Protein AF-A0A353D1G8-F1 (afdb_monomer_lite)

Secondary structure (DSSP, 8-state):
-HHHHHHHHHHHHTT-EEEEETTEEEEE-TTS-EEEE-GGGEEEETTEEEETTEEEESSSS--SS-HHHIIIIIHHHHTTSEE--HHHHHHHHHHH-HHHHHHHHHHHHHHHHHHHHHH-

Foldseek 3Di:
DVVVVVVVVVVLLVQWDWDFDPQWIWTAHSVRDIDIDFQAQWEDEPQWIDHPLGIHGDPDDDDPDDPVVCVVGVVVRCVRYHYDYPVVVVVSNCVSPVVNVVVVVVVVVVVVVVVVVVVD

Radius of gyration: 18.58 Å; chains: 1; bounding box: 49×25×53 Å

pLDDT: mean 74.64, std 15.67, range [35.09, 93.69]

Sequence (120 aa):
AIAVILFTALYASLKKRIGVLGESLILMDRKARYSAGSGNEIQYSDAAILIGEHFVMLGAQPRIFPTDQMMKHVYPLLQSAEYITPGKMQGLLMRRSKTVLYAIIAIFVALIGVLVYLLF

Structure (mmCIF, N/CA/C/O backbone):
data_AF-A0A353D1G8-F1
#
_entry.id   AF-A0A353D1G8-F1
#
loop_
_atom_site.group_PDB
_atom_site.id
_atom_site.type_symbol
_atom_site.label_atom_id
_atom_site.label_alt_id
_atom_site.label_comp_id
_atom_site.label_asym_id
_atom_site.label_entity_id
_atom_site.label_seq_id
_atom_site.pdbx_PDB_ins_code
_atom_site.Cartn_x
_atom_site.Cartn_y
_atom_site.Cartn_z
_atom_site.occupancy
_atom_site.B_iso_or_equiv
_atom_site.auth_seq_id
_atom_site.auth_comp_id
_atom_site.auth_asym_id
_atom_site.auth_atom_id
_atom_site.pdbx_PDB_model_num
ATOM 1 N N . ALA A 1 1 ? 29.729 5.813 7.843 1.00 45.94 1 ALA A N 1
ATOM 2 C CA . ALA A 1 1 ? 28.904 6.134 6.655 1.00 45.94 1 ALA A CA 1
ATOM 3 C C . ALA A 1 1 ? 27.689 5.204 6.504 1.00 45.94 1 ALA A C 1
ATOM 5 O O . ALA A 1 1 ? 26.572 5.702 6.495 1.00 45.94 1 ALA A O 1
ATOM 6 N N . ILE A 1 2 ? 27.867 3.875 6.465 1.00 41.19 2 ILE A N 1
ATOM 7 C CA . ILE A 1 2 ? 26.778 2.892 6.246 1.00 41.19 2 ILE A CA 1
ATOM 8 C C . ILE A 1 2 ? 25.665 2.978 7.305 1.00 41.19 2 ILE A C 1
ATOM 10 O O . ILE A 1 2 ? 24.491 2.999 6.954 1.00 41.19 2 ILE A O 1
ATOM 14 N N . ALA A 1 3 ? 26.015 3.126 8.588 1.00 35.09 3 ALA A N 1
ATOM 15 C CA . ALA A 1 3 ? 25.035 3.258 9.670 1.00 35.09 3 ALA A CA 1
ATOM 16 C C . ALA A 1 3 ? 24.166 4.524 9.550 1.00 35.09 3 ALA A C 1
ATOM 18 O O . ALA A 1 3 ? 22.987 4.484 9.873 1.00 35.09 3 ALA A O 1
ATOM 19 N N . VAL A 1 4 ? 24.714 5.628 9.027 1.00 36.88 4 VAL A N 1
ATOM 20 C CA . VAL A 1 4 ? 23.969 6.884 8.822 1.00 36.88 4 VAL A CA 1
ATOM 21 C C . VAL A 1 4 ? 23.003 6.751 7.645 1.00 36.88 4 VAL A C 1
ATOM 23 O O . VAL A 1 4 ? 21.877 7.229 7.734 1.00 36.88 4 VAL A O 1
ATOM 26 N N . ILE A 1 5 ? 23.396 6.048 6.577 1.00 43.41 5 ILE A N 1
ATOM 27 C CA . ILE A 1 5 ? 22.521 5.726 5.435 1.00 43.41 5 ILE A CA 1
ATOM 28 C C . ILE A 1 5 ? 21.401 4.776 5.877 1.00 43.41 5 ILE A C 1
ATOM 30 O O . ILE A 1 5 ? 20.242 5.002 5.544 1.00 43.41 5 ILE A O 1
ATOM 34 N N . LEU A 1 6 ? 21.717 3.758 6.685 1.00 35.09 6 LEU A N 1
ATOM 35 C CA . LEU A 1 6 ? 20.727 2.827 7.226 1.00 35.09 6 LEU A CA 1
ATOM 36 C C . LEU A 1 6 ? 19.755 3.539 8.178 1.00 35.09 6 LEU A C 1
ATOM 38 O O . LEU A 1 6 ? 18.551 3.333 8.081 1.00 35.09 6 LEU A O 1
ATOM 42 N N . PHE A 1 7 ? 20.264 4.420 9.046 1.00 35.38 7 PHE A N 1
ATOM 43 C CA . PHE A 1 7 ? 19.460 5.180 10.003 1.00 35.38 7 PHE A CA 1
ATOM 44 C C . PHE A 1 7 ? 18.582 6.218 9.303 1.00 35.38 7 PHE A C 1
ATOM 46 O O . PHE A 1 7 ? 17.403 6.309 9.614 1.00 35.38 7 PHE A O 1
ATOM 53 N N . THR A 1 8 ? 19.098 6.950 8.309 1.00 41.44 8 THR A N 1
ATOM 54 C CA . THR A 1 8 ? 18.294 7.883 7.496 1.00 41.44 8 THR A CA 1
ATOM 55 C C . THR A 1 8 ? 17.287 7.159 6.606 1.00 41.44 8 THR A C 1
ATOM 57 O O . THR A 1 8 ? 16.167 7.645 6.461 1.00 41.44 8 THR A O 1
ATOM 60 N N . ALA A 1 9 ? 17.610 5.976 6.076 1.00 43.28 9 ALA A N 1
ATOM 61 C CA . ALA A 1 9 ? 16.654 5.123 5.373 1.00 43.28 9 ALA A CA 1
ATOM 62 C C . ALA A 1 9 ? 15.548 4.601 6.312 1.00 43.28 9 ALA A C 1
ATOM 64 O O . ALA A 1 9 ? 14.372 4.641 5.938 1.00 43.28 9 ALA A O 1
ATOM 65 N N . LEU A 1 10 ? 15.894 4.201 7.545 1.00 39.84 10 LEU A N 1
ATOM 66 C CA . LEU A 1 10 ? 14.940 3.836 8.602 1.00 39.84 10 LEU A CA 1
ATOM 67 C C . LEU A 1 10 ? 14.041 5.026 8.970 1.00 39.84 10 LEU A C 1
ATOM 69 O O . LEU A 1 10 ? 12.816 4.907 8.974 1.00 39.84 10 LEU A O 1
ATOM 73 N N . TYR A 1 11 ? 14.637 6.198 9.205 1.00 43.12 11 TYR A N 1
ATOM 74 C CA . TYR A 1 11 ? 13.934 7.429 9.579 1.00 43.12 11 TYR A CA 1
ATOM 75 C C . TYR A 1 11 ? 13.032 7.950 8.454 1.00 43.12 11 TYR A C 1
ATOM 77 O O . TYR A 1 11 ? 11.930 8.438 8.701 1.00 43.12 11 TYR A O 1
ATOM 85 N N . ALA A 1 12 ? 13.454 7.799 7.197 1.00 46.72 12 ALA A N 1
ATOM 86 C CA . ALA A 1 12 ? 12.626 8.096 6.035 1.00 46.72 12 ALA A CA 1
ATOM 87 C C . ALA A 1 12 ? 11.472 7.092 5.885 1.00 46.72 12 ALA A C 1
ATOM 89 O O . ALA A 1 12 ? 10.399 7.466 5.410 1.00 46.72 12 ALA A O 1
ATOM 90 N N . SER A 1 13 ? 11.653 5.836 6.307 1.00 45.22 13 SER A N 1
ATOM 91 C CA . SER A 1 13 ? 10.581 4.835 6.320 1.00 45.22 13 SER A CA 1
ATOM 92 C C . SER A 1 13 ? 9.495 5.147 7.357 1.00 45.22 13 SER A C 1
ATOM 94 O O . SER A 1 13 ? 8.314 4.976 7.063 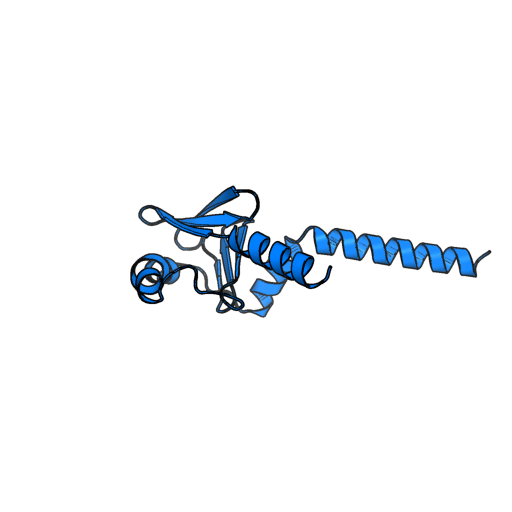1.00 45.22 13 SER A O 1
ATOM 96 N N . LEU A 1 14 ? 9.871 5.737 8.497 1.00 51.94 14 LEU A N 1
ATOM 97 C CA . LEU A 1 14 ? 8.973 6.127 9.597 1.00 51.94 14 LEU A CA 1
ATOM 98 C C . LEU A 1 14 ? 8.001 7.289 9.282 1.00 51.94 14 LEU A C 1
ATOM 100 O O . LEU A 1 14 ? 7.147 7.618 10.105 1.00 51.94 14 LEU A O 1
ATOM 104 N N . LYS A 1 15 ? 8.088 7.926 8.104 1.00 57.78 15 LYS A N 1
ATOM 105 C CA . LYS A 1 15 ? 7.166 9.009 7.701 1.00 57.78 15 LYS A CA 1
ATOM 106 C C . LYS A 1 15 ? 5.911 8.537 6.966 1.00 57.78 15 LYS A C 1
ATOM 108 O O . LYS A 1 15 ? 5.054 9.367 6.685 1.00 57.78 15 LYS A O 1
ATOM 113 N N . LYS A 1 16 ? 5.779 7.249 6.644 1.00 62.56 16 LYS A N 1
ATOM 114 C CA . LYS A 1 16 ? 4.524 6.726 6.093 1.00 62.56 16 LYS A CA 1
ATOM 115 C C . LYS A 1 16 ? 3.581 6.367 7.237 1.00 62.56 16 LYS A C 1
ATOM 117 O O . LYS A 1 16 ? 3.953 5.558 8.077 1.00 62.56 16 LYS A O 1
ATOM 122 N N . ARG A 1 17 ? 2.403 6.988 7.308 1.00 69.50 17 ARG A N 1
ATOM 123 C CA . ARG A 1 17 ? 1.451 6.792 8.419 1.00 69.50 17 ARG A CA 1
ATOM 124 C C . ARG A 1 17 ? 0.101 6.326 7.898 1.00 69.50 17 ARG A C 1
ATOM 126 O O . ARG A 1 17 ? -0.308 6.732 6.817 1.00 69.50 17 ARG A O 1
ATOM 133 N N . ILE A 1 18 ? -0.567 5.490 8.684 1.00 73.38 18 ILE A N 1
ATOM 134 C CA . ILE A 1 18 ? -1.966 5.115 8.483 1.00 73.38 18 ILE A CA 1
ATOM 135 C C . ILE A 1 18 ? -2.759 5.843 9.570 1.00 73.38 18 ILE A C 1
ATOM 137 O O . ILE A 1 18 ? -2.334 5.878 10.722 1.00 73.38 18 ILE A O 1
ATOM 141 N N . GLY A 1 19 ? -3.866 6.465 9.203 1.00 74.06 19 GLY A N 1
ATOM 142 C CA . GLY A 1 19 ? -4.825 7.073 10.115 1.00 74.06 19 GLY A CA 1
ATOM 143 C C . GLY A 1 19 ? -6.231 6.619 9.759 1.00 74.06 19 GLY A C 1
ATOM 144 O O . GLY A 1 19 ? -6.466 6.130 8.657 1.00 74.06 19 GLY A O 1
ATOM 145 N N . VAL A 1 20 ? -7.162 6.780 10.689 1.00 76.25 20 VAL A N 1
ATOM 146 C CA . VAL A 1 20 ? -8.586 6.525 10.466 1.00 76.25 20 VAL A CA 1
ATOM 147 C C . VAL A 1 20 ? -9.34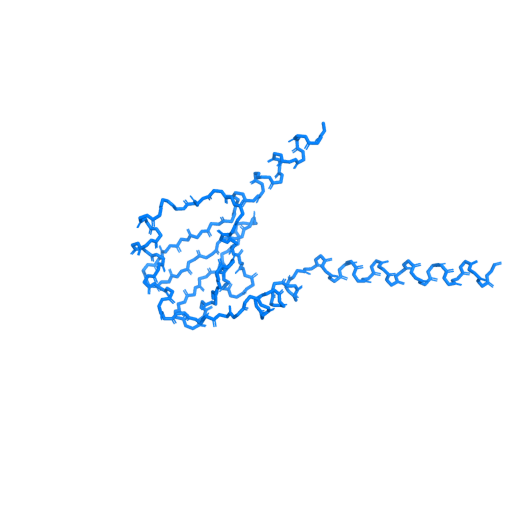0 7.799 10.809 1.00 76.25 20 VAL A C 1
ATOM 149 O O . VAL A 1 20 ? -9.085 8.399 11.854 1.00 76.25 20 VAL A O 1
ATOM 152 N N . LEU A 1 21 ? -10.237 8.224 9.923 1.00 75.19 21 LEU A N 1
ATOM 153 C CA . LEU A 1 21 ? -11.107 9.378 10.121 1.00 75.19 21 LEU A CA 1
ATOM 154 C C . LEU A 1 21 ? -12.541 8.968 9.785 1.00 75.19 21 LEU A C 1
ATOM 156 O O . LEU A 1 21 ? -12.896 8.853 8.614 1.00 75.19 21 LEU A O 1
ATOM 160 N N . GLY A 1 22 ? -13.352 8.728 10.818 1.00 78.94 22 GLY A N 1
ATOM 161 C CA . GLY A 1 22 ? -14.692 8.165 10.645 1.00 78.94 22 GLY A CA 1
ATOM 162 C C . GLY A 1 22 ? -14.623 6.791 9.975 1.00 78.94 22 GLY A C 1
ATOM 163 O O . GLY A 1 22 ? -13.990 5.881 10.505 1.00 78.94 22 GLY A O 1
ATOM 164 N N . GLU A 1 23 ? -15.237 6.677 8.799 1.00 80.38 23 GLU A N 1
ATOM 165 C CA . GLU A 1 23 ? -15.268 5.459 7.971 1.00 80.38 23 GLU A CA 1
ATOM 166 C C . GLU A 1 23 ? -14.185 5.436 6.877 1.00 80.38 23 GLU A C 1
ATOM 168 O O . GLU A 1 23 ? -14.157 4.538 6.035 1.00 80.38 23 GLU A O 1
ATOM 173 N N . SER A 1 24 ? -13.279 6.416 6.877 1.00 78.75 24 SER A N 1
ATOM 174 C CA . SER A 1 24 ? -12.236 6.545 5.861 1.00 78.75 24 SER A CA 1
ATOM 175 C C . SER A 1 24 ? -10.862 6.198 6.417 1.00 78.75 24 SER A C 1
ATOM 177 O O . SER A 1 24 ? -10.462 6.640 7.500 1.00 78.75 24 SER A O 1
ATOM 179 N N . LEU A 1 25 ? -10.094 5.452 5.626 1.00 83.62 25 LEU A N 1
ATOM 180 C CA . LEU A 1 25 ? -8.689 5.181 5.886 1.00 83.62 25 LEU A CA 1
ATOM 181 C C . LEU A 1 25 ? -7.844 6.284 5.246 1.00 83.62 25 LEU A C 1
ATOM 183 O O . LEU A 1 25 ? -8.029 6.620 4.079 1.00 83.62 25 LEU A O 1
ATOM 187 N N . ILE A 1 26 ? -6.902 6.843 6.000 1.00 83.06 26 ILE A N 1
ATOM 188 C CA . ILE A 1 26 ? -5.981 7.881 5.538 1.00 83.06 26 ILE A CA 1
ATOM 189 C C . ILE A 1 26 ? -4.580 7.292 5.453 1.00 83.06 26 ILE A C 1
ATOM 191 O O . ILE A 1 26 ? -4.028 6.822 6.446 1.00 83.06 26 ILE A O 1
ATOM 195 N N . LEU A 1 27 ? -3.967 7.371 4.278 1.00 83.12 27 LEU A N 1
ATOM 196 C CA . LEU A 1 27 ? -2.559 7.070 4.072 1.00 83.12 27 LEU A CA 1
ATOM 197 C C . LEU A 1 27 ? -1.774 8.366 3.913 1.00 83.12 27 LEU A C 1
ATOM 199 O O . LEU A 1 27 ? -2.099 9.206 3.078 1.00 83.12 27 LEU A O 1
ATOM 203 N N . MET A 1 28 ? -0.703 8.497 4.685 1.00 76.69 28 MET A N 1
ATOM 204 C CA . MET A 1 28 ? 0.277 9.564 4.556 1.00 76.69 28 MET A CA 1
ATOM 205 C C . MET A 1 28 ? 1.567 9.007 3.956 1.00 76.69 28 MET A C 1
ATOM 207 O O . MET A 1 28 ? 2.107 8.012 4.438 1.00 76.69 28 MET A O 1
ATOM 211 N N . ASP A 1 29 ? 2.089 9.666 2.927 1.00 76.06 29 ASP A N 1
ATOM 212 C CA . ASP A 1 29 ? 3.390 9.363 2.327 1.00 76.06 29 ASP A CA 1
ATOM 213 C C . ASP A 1 29 ? 4.531 10.142 3.010 1.00 76.06 29 ASP A C 1
ATOM 215 O O . ASP A 1 29 ? 4.315 11.100 3.750 1.00 76.06 29 ASP A O 1
ATOM 219 N N . ARG A 1 30 ? 5.786 9.789 2.708 1.00 70.44 30 ARG A N 1
ATOM 220 C CA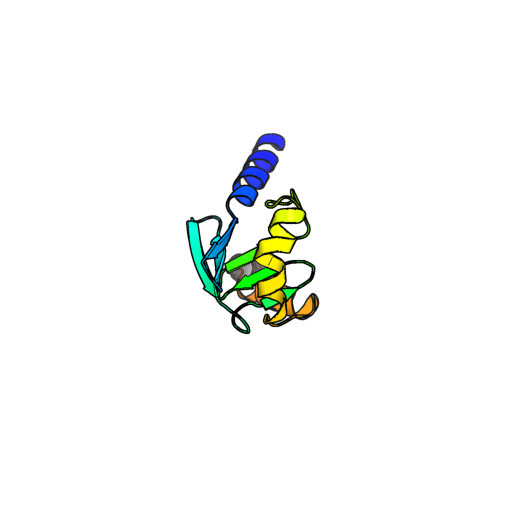 . ARG A 1 30 ? 7.008 10.385 3.278 1.00 70.44 30 ARG A CA 1
ATOM 221 C C . ARG A 1 30 ? 7.114 11.904 3.098 1.00 70.44 30 ARG A C 1
ATOM 223 O O . ARG A 1 30 ? 7.861 12.555 3.826 1.00 70.44 30 ARG A O 1
ATOM 230 N N . LYS A 1 31 ? 6.381 12.456 2.126 1.00 74.06 31 LYS A N 1
ATOM 231 C CA . LYS A 1 31 ? 6.284 13.892 1.822 1.00 74.06 31 LYS A CA 1
ATOM 232 C C . LYS A 1 31 ? 5.130 14.600 2.549 1.00 74.06 31 LYS A C 1
ATOM 234 O O . LYS A 1 31 ? 4.780 15.699 2.145 1.00 74.06 31 LYS A O 1
ATOM 239 N N . ALA A 1 32 ? 4.521 13.967 3.557 1.00 72.19 32 ALA A N 1
ATOM 240 C CA . ALA A 1 32 ? 3.316 14.459 4.235 1.00 72.19 32 ALA A CA 1
ATOM 241 C C . ALA A 1 32 ? 2.142 14.725 3.270 1.00 72.19 32 ALA A C 1
ATOM 243 O O . ALA A 1 32 ? 1.332 15.620 3.482 1.00 72.19 32 ALA A O 1
ATOM 244 N N . ARG A 1 33 ? 2.069 13.950 2.180 1.00 78.50 33 ARG A N 1
ATOM 245 C CA . ARG A 1 33 ? 0.918 13.937 1.271 1.00 78.50 33 ARG A CA 1
ATOM 246 C C . ARG A 1 33 ? -0.072 12.899 1.760 1.00 78.50 33 ARG A C 1
ATOM 248 O O . ARG A 1 33 ? 0.362 11.826 2.180 1.00 78.50 33 ARG A O 1
ATOM 255 N N . TYR A 1 34 ? -1.355 13.214 1.669 1.00 81.38 34 TYR A N 1
ATOM 256 C CA . TYR A 1 34 ? -2.429 12.377 2.183 1.00 81.38 34 TYR A CA 1
ATOM 257 C C . TYR A 1 34 ? -3.285 11.844 1.036 1.00 81.38 34 TYR A C 1
ATOM 259 O O . TYR A 1 34 ? -3.564 12.567 0.080 1.00 81.38 34 TYR A O 1
ATOM 267 N N . SER A 1 35 ? -3.725 10.598 1.156 1.00 85.62 35 SER A N 1
ATOM 268 C CA . SER A 1 35 ? -4.889 10.080 0.441 1.00 85.62 35 SER A CA 1
ATOM 269 C C . SER A 1 35 ? -5.841 9.467 1.444 1.00 85.62 35 SER A C 1
ATOM 271 O O . SER A 1 35 ? -5.410 8.716 2.313 1.00 85.62 35 SER A O 1
ATOM 273 N N . ALA A 1 36 ? -7.118 9.799 1.312 1.00 86.31 36 ALA A N 1
ATOM 274 C CA . ALA A 1 36 ? -8.198 9.164 2.045 1.00 86.31 36 ALA A CA 1
ATOM 275 C C . ALA A 1 36 ? -8.997 8.291 1.078 1.00 86.31 36 ALA A C 1
ATOM 277 O O . ALA A 1 36 ? -9.111 8.645 -0.095 1.00 86.31 36 ALA A O 1
ATOM 278 N N . GLY A 1 37 ? -9.513 7.171 1.566 1.00 85.56 37 GLY A N 1
ATOM 279 C CA . GLY A 1 37 ? -10.419 6.320 0.805 1.00 85.56 37 GLY A CA 1
ATOM 280 C C . GLY A 1 37 ? -11.266 5.452 1.721 1.00 85.56 37 GLY A C 1
ATOM 281 O O . GLY A 1 37 ? -10.896 5.224 2.879 1.00 85.56 37 GLY A O 1
ATOM 282 N N . SER A 1 38 ? -12.398 4.983 1.208 1.00 88.19 38 SER A N 1
ATOM 283 C CA . SER A 1 38 ? -13.301 4.063 1.903 1.00 88.19 38 SER A CA 1
ATOM 284 C C . SER A 1 38 ? -13.768 2.937 0.977 1.00 88.19 38 SER A C 1
ATOM 286 O O . SER A 1 38 ? -13.817 3.082 -0.247 1.00 88.19 38 SER A O 1
ATOM 288 N N . GLY A 1 39 ? -14.071 1.777 1.566 1.00 87.94 39 GLY A N 1
ATOM 289 C CA . GLY A 1 39 ? -14.527 0.597 0.829 1.00 87.94 39 GLY A CA 1
ATOM 290 C C . GLY A 1 39 ? -13.603 0.233 -0.339 1.00 87.94 39 GLY A C 1
ATOM 291 O O . GLY A 1 39 ? -12.388 0.138 -0.169 1.00 87.94 39 GLY A O 1
ATOM 292 N N . ASN A 1 40 ? -14.175 0.103 -1.539 1.00 87.19 40 ASN A N 1
ATOM 293 C CA . ASN A 1 40 ? -13.480 -0.322 -2.763 1.00 87.19 40 ASN A CA 1
ATOM 294 C C . ASN A 1 40 ? -12.356 0.624 -3.234 1.00 87.19 40 ASN A C 1
ATOM 296 O O . ASN A 1 40 ? -11.566 0.251 -4.099 1.00 87.19 40 ASN A O 1
ATOM 300 N N . GLU A 1 41 ? -12.264 1.845 -2.700 1.00 88.19 41 GLU A N 1
ATOM 301 C CA . GLU A 1 41 ? -11.140 2.752 -2.981 1.00 88.19 41 GLU A CA 1
ATOM 302 C C . GLU A 1 41 ? -9.851 2.320 -2.268 1.00 88.19 41 GLU A C 1
ATOM 304 O O . GLU A 1 41 ? -8.744 2.709 -2.659 1.00 88.19 41 GLU A O 1
ATOM 309 N N . ILE A 1 42 ? -9.996 1.520 -1.210 1.00 89.25 42 ILE A N 1
ATOM 310 C CA . ILE A 1 42 ? -8.894 0.933 -0.467 1.00 89.25 42 ILE A CA 1
ATOM 311 C C . ILE A 1 42 ? -8.537 -0.388 -1.136 1.00 89.25 42 ILE A C 1
ATOM 313 O O . ILE A 1 42 ? -9.350 -1.303 -1.238 1.00 89.25 42 ILE A O 1
ATOM 317 N N . GLN A 1 43 ? -7.285 -0.500 -1.557 1.00 91.38 43 GLN A N 1
ATOM 318 C CA . GLN A 1 43 ? -6.724 -1.727 -2.098 1.00 91.38 43 GLN A CA 1
ATOM 319 C C . GLN A 1 43 ? -5.711 -2.274 -1.107 1.00 91.38 43 GLN A C 1
ATOM 321 O O . GLN A 1 43 ? -4.799 -1.558 -0.686 1.00 91.38 43 GLN A O 1
ATOM 326 N N . TYR A 1 44 ? -5.835 -3.539 -0.724 1.00 89.25 44 TYR A N 1
ATOM 327 C CA . TYR A 1 44 ? -4.930 -4.125 0.258 1.00 89.25 44 TYR A CA 1
ATOM 328 C C . TYR A 1 44 ? -4.435 -5.509 -0.144 1.00 89.25 44 TYR A C 1
ATOM 330 O O . TYR A 1 44 ? -5.025 -6.211 -0.956 1.00 89.25 44 TYR A O 1
ATOM 338 N N . SER A 1 45 ? -3.290 -5.869 0.414 1.00 87.19 45 SER A N 1
ATOM 339 C CA . SER A 1 45 ? -2.652 -7.175 0.305 1.00 87.19 45 SER A CA 1
ATOM 340 C C . SER A 1 45 ? -1.954 -7.472 1.626 1.00 87.19 45 SER A C 1
ATOM 342 O O . SER A 1 45 ? -1.757 -6.569 2.444 1.00 87.19 45 SER A O 1
ATOM 344 N N . ASP A 1 46 ? -1.464 -8.694 1.792 1.00 79.88 46 ASP A N 1
ATOM 345 C CA . ASP A 1 46 ? -0.715 -9.089 2.992 1.00 79.88 46 ASP A CA 1
ATOM 346 C C . ASP A 1 46 ? 0.575 -8.267 3.183 1.00 79.88 46 ASP A C 1
ATOM 348 O O . ASP A 1 46 ? 1.099 -8.140 4.289 1.00 79.88 46 ASP A O 1
ATOM 352 N N . ALA A 1 47 ? 1.085 -7.666 2.102 1.00 77.50 47 ALA A N 1
ATOM 353 C CA . ALA A 1 47 ? 2.324 -6.900 2.104 1.00 77.50 47 ALA A CA 1
ATOM 354 C C . ALA A 1 47 ? 2.124 -5.378 2.183 1.00 77.50 47 ALA A C 1
ATOM 356 O O . ALA A 1 47 ? 3.059 -4.673 2.572 1.00 77.50 47 ALA A O 1
ATOM 357 N N . ALA A 1 48 ? 0.966 -4.842 1.787 1.00 83.56 48 ALA A N 1
ATOM 358 C CA . ALA A 1 48 ? 0.763 -3.399 1.648 1.00 83.56 48 ALA A CA 1
ATOM 359 C C . ALA A 1 48 ? -0.713 -2.982 1.580 1.00 83.56 48 ALA A C 1
ATOM 361 O O . ALA A 1 48 ? -1.551 -3.730 1.081 1.00 83.56 48 ALA A O 1
ATOM 362 N N . ILE A 1 49 ? -0.977 -1.737 1.987 1.00 87.00 49 ILE A N 1
ATOM 363 C CA . ILE A 1 49 ? -2.237 -1.009 1.779 1.00 87.00 49 ILE A CA 1
ATOM 364 C C . ILE A 1 49 ? -1.977 0.151 0.815 1.00 87.00 49 ILE A C 1
ATOM 366 O O . ILE A 1 49 ? -0.954 0.834 0.920 1.00 87.00 49 ILE A O 1
ATOM 370 N N . LEU A 1 50 ? -2.903 0.377 -0.107 1.00 88.12 50 LEU A N 1
ATOM 371 C CA . LEU A 1 50 ? -2.825 1.325 -1.208 1.00 88.12 50 LEU A CA 1
ATOM 372 C C . LEU A 1 50 ? -4.147 2.099 -1.317 1.00 88.12 50 LEU A C 1
ATOM 374 O O . LEU A 1 50 ? -5.219 1.505 -1.346 1.00 88.12 50 LEU A O 1
ATOM 378 N N . ILE A 1 51 ? -4.058 3.426 -1.403 1.00 88.75 51 ILE A N 1
ATOM 379 C CA . ILE A 1 51 ? -5.186 4.324 -1.685 1.00 88.75 51 ILE A CA 1
ATOM 380 C C . ILE A 1 51 ? -4.705 5.351 -2.703 1.00 88.75 51 ILE A C 1
ATOM 382 O O . ILE A 1 51 ? -3.790 6.135 -2.424 1.00 88.75 51 ILE A O 1
ATOM 386 N N . GLY A 1 52 ? -5.303 5.344 -3.896 1.00 85.75 52 GLY A N 1
ATOM 387 C CA . GLY A 1 52 ? -4.839 6.180 -5.003 1.00 85.75 52 GLY A CA 1
ATOM 388 C C . GLY A 1 52 ? -3.340 5.978 -5.251 1.00 85.75 52 GLY A C 1
ATOM 389 O O . GLY A 1 52 ? -2.880 4.851 -5.385 1.00 85.75 52 GLY A O 1
ATOM 390 N N . GLU A 1 53 ? -2.558 7.056 -5.272 1.00 81.62 53 GLU A N 1
ATOM 391 C CA . GLU A 1 53 ? -1.106 7.021 -5.524 1.00 81.62 53 GLU A CA 1
ATOM 392 C C . GLU A 1 53 ? -0.244 6.747 -4.275 1.00 81.62 53 GLU A C 1
ATOM 394 O O . GLU A 1 53 ? 0.985 6.663 -4.367 1.00 81.62 53 GLU A O 1
ATOM 399 N N . HIS A 1 54 ? -0.853 6.620 -3.094 1.00 83.75 54 HIS A N 1
ATOM 400 C CA . HIS A 1 54 ? -0.130 6.476 -1.834 1.00 83.75 54 HIS A CA 1
ATOM 401 C C . HIS A 1 54 ? -0.264 5.064 -1.276 1.00 83.75 54 HIS A C 1
ATOM 403 O O . HIS A 1 54 ? -1.345 4.486 -1.252 1.00 83.75 54 HIS A O 1
ATOM 409 N N . PHE A 1 55 ? 0.851 4.512 -0.795 1.00 84.00 55 PHE A N 1
ATOM 410 C CA . PHE A 1 55 ? 0.897 3.159 -0.247 1.00 84.00 55 PHE A CA 1
ATOM 411 C C . PHE A 1 55 ? 1.751 3.073 1.012 1.00 84.00 55 PHE A C 1
ATOM 413 O O . PHE A 1 55 ? 2.763 3.778 1.140 1.00 84.00 55 PHE A O 1
ATOM 420 N N . VAL A 1 56 ? 1.401 2.131 1.884 1.00 80.00 56 VAL A N 1
ATOM 421 C CA . VAL A 1 56 ? 2.129 1.772 3.106 1.00 80.00 56 VAL A CA 1
ATOM 422 C C . VAL A 1 56 ? 2.399 0.270 3.089 1.00 80.00 56 VAL A C 1
ATOM 424 O O . VAL A 1 56 ? 1.497 -0.512 2.816 1.00 80.00 56 VAL A O 1
ATOM 427 N N . MET A 1 57 ? 3.643 -0.138 3.353 1.00 78.88 57 MET A N 1
ATOM 428 C CA . MET A 1 57 ? 4.007 -1.557 3.430 1.00 78.88 57 MET A CA 1
ATOM 429 C C . MET A 1 57 ? 3.822 -2.091 4.851 1.00 78.88 57 MET A C 1
ATOM 431 O O . MET A 1 57 ? 4.196 -1.420 5.809 1.00 78.88 57 MET A O 1
ATOM 435 N N . LEU A 1 58 ? 3.276 -3.299 4.967 1.00 74.25 58 LEU A N 1
ATOM 436 C CA . LEU A 1 58 ? 2.935 -3.970 6.223 1.00 74.25 58 LEU A CA 1
ATOM 437 C C . LEU A 1 58 ? 4.034 -4.939 6.715 1.00 74.25 58 LEU A C 1
ATOM 439 O O . LEU A 1 58 ? 4.014 -5.337 7.876 1.00 74.25 58 LEU A O 1
ATOM 443 N N . GLY A 1 59 ? 5.007 -5.301 5.865 1.00 59.25 59 GLY A N 1
ATOM 444 C CA . GLY A 1 59 ? 5.870 -6.474 6.083 1.00 59.25 59 GLY A CA 1
ATOM 445 C C . GLY A 1 59 ? 7.291 -6.279 6.639 1.00 59.25 59 GLY A C 1
ATOM 446 O O . GLY A 1 59 ? 7.931 -7.290 6.900 1.00 59.25 59 GLY A O 1
ATOM 447 N N . ALA A 1 60 ? 7.831 -5.061 6.810 1.00 50.25 60 ALA A N 1
ATOM 448 C CA . ALA A 1 60 ? 9.291 -4.918 6.998 1.00 50.25 60 ALA A CA 1
ATOM 449 C C . ALA A 1 60 ? 9.821 -4.265 8.292 1.00 50.25 60 ALA A C 1
ATOM 451 O O . ALA A 1 60 ? 10.978 -4.531 8.590 1.00 50.25 60 ALA A O 1
ATOM 452 N N . GLN A 1 61 ? 9.086 -3.433 9.052 1.00 47.84 61 GLN A N 1
ATOM 453 C CA . GLN A 1 61 ? 9.534 -2.862 10.353 1.00 47.84 61 GLN A CA 1
ATOM 454 C C . GLN A 1 61 ? 8.551 -1.802 10.893 1.00 47.84 61 GLN A C 1
ATOM 456 O O . GLN A 1 61 ? 7.796 -1.234 10.107 1.00 47.84 61 GLN A O 1
ATOM 461 N N . PRO A 1 62 ? 8.695 -1.414 12.178 1.00 47.12 62 PRO A N 1
ATOM 462 C CA . PRO A 1 62 ? 7.894 -1.922 13.294 1.00 47.12 62 PRO A CA 1
ATOM 463 C C . PRO A 1 62 ? 6.403 -1.579 13.132 1.00 47.12 62 PRO A C 1
ATOM 465 O O . PRO A 1 62 ? 6.055 -0.571 12.521 1.00 47.12 62 PRO A O 1
ATOM 468 N N . ARG A 1 63 ? 5.513 -2.415 13.685 1.00 53.06 63 ARG A N 1
ATOM 469 C CA . ARG A 1 63 ? 4.057 -2.200 13.633 1.00 53.06 63 ARG A CA 1
ATOM 470 C C . ARG A 1 63 ? 3.733 -0.805 14.187 1.00 53.06 63 ARG A C 1
ATOM 472 O O . ARG A 1 63 ? 3.818 -0.577 15.387 1.00 53.06 63 ARG A O 1
ATOM 479 N N . ILE A 1 64 ? 3.416 0.130 13.289 1.00 53.72 64 ILE A N 1
ATOM 480 C CA . ILE A 1 64 ? 3.132 1.542 13.606 1.00 53.72 64 ILE A CA 1
ATOM 481 C C . ILE A 1 64 ? 1.901 1.651 14.519 1.00 53.72 64 ILE A C 1
ATOM 483 O O . ILE A 1 64 ? 1.783 2.592 15.297 1.00 53.72 64 ILE A O 1
ATOM 487 N N . PHE A 1 65 ? 1.031 0.642 14.471 1.00 53.31 65 PHE A N 1
ATOM 488 C CA . PHE A 1 65 ? -0.014 0.419 15.452 1.00 53.31 65 PHE A CA 1
ATOM 489 C C . PHE A 1 65 ? 0.337 -0.784 16.329 1.00 53.31 65 PHE A C 1
ATOM 491 O O . PHE A 1 65 ? 0.698 -1.835 15.788 1.00 53.31 65 PHE A O 1
ATOM 498 N N . PRO A 1 66 ? 0.160 -0.687 17.659 1.00 60.81 66 PRO A N 1
ATOM 499 C CA . PRO A 1 66 ? -0.051 -1.872 18.478 1.00 60.81 66 PRO A CA 1
ATOM 500 C C . PRO A 1 66 ? -1.106 -2.740 17.789 1.00 60.81 66 PRO A C 1
ATOM 502 O O . PRO A 1 66 ? -2.095 -2.203 17.279 1.00 60.81 66 PRO A O 1
ATOM 505 N N . THR A 1 67 ? -0.883 -4.054 17.732 1.00 64.81 67 THR A N 1
ATOM 506 C CA . THR A 1 67 ? -1.753 -5.015 17.026 1.00 64.81 67 THR A CA 1
ATOM 507 C C . THR A 1 67 ? -3.238 -4.736 17.296 1.00 64.81 67 THR A C 1
ATOM 509 O O . THR A 1 67 ? -4.054 -4.722 16.379 1.00 64.81 67 THR A O 1
ATOM 512 N N . ASP A 1 68 ? -3.548 -4.384 18.537 1.00 67.62 68 ASP A N 1
ATOM 513 C CA . ASP A 1 68 ? -4.875 -4.109 19.077 1.00 67.62 68 ASP A CA 1
ATOM 514 C C . ASP A 1 68 ? -5.552 -2.892 18.423 1.00 67.62 68 ASP A C 1
ATOM 516 O O . ASP A 1 68 ? -6.727 -2.949 18.063 1.00 67.62 68 ASP A O 1
ATOM 520 N N . GLN A 1 69 ? -4.821 -1.792 18.205 1.00 66.31 69 GLN A N 1
ATOM 521 C CA . GLN A 1 69 ? -5.371 -0.599 17.545 1.00 66.31 69 GLN A CA 1
ATOM 522 C C . GLN A 1 69 ? -5.606 -0.839 16.055 1.00 66.31 69 GLN A C 1
ATOM 524 O O . GLN A 1 69 ? -6.575 -0.340 15.482 1.00 66.31 69 GLN A O 1
ATOM 529 N N . MET A 1 70 ? -4.738 -1.639 15.436 1.00 70.62 70 MET A N 1
ATOM 530 C CA . MET A 1 70 ? -4.890 -2.034 14.044 1.00 70.62 70 MET A CA 1
ATOM 531 C C . MET A 1 70 ? -6.166 -2.866 13.872 1.00 70.62 70 MET A C 1
ATOM 533 O O . MET A 1 70 ? -6.994 -2.550 13.021 1.00 70.62 70 MET A O 1
ATOM 537 N N . MET A 1 71 ? -6.368 -3.863 14.738 1.00 71.81 71 MET A N 1
ATOM 538 C CA . MET A 1 71 ? -7.566 -4.710 14.747 1.00 71.81 71 MET A CA 1
ATOM 539 C C . MET A 1 71 ? -8.844 -3.917 15.041 1.00 71.81 71 MET A C 1
ATOM 541 O O . MET A 1 71 ? -9.884 -4.202 14.459 1.00 71.81 71 MET A O 1
ATOM 545 N N . LYS A 1 72 ? -8.776 -2.905 15.914 1.00 76.50 72 LYS A N 1
ATOM 546 C CA . LYS A 1 72 ? -9.946 -2.113 16.314 1.00 76.50 72 LYS A CA 1
ATOM 547 C C . LYS A 1 72 ? -10.378 -1.076 15.275 1.00 76.50 72 LYS A C 1
ATOM 549 O O . LYS A 1 72 ? -11.570 -0.818 15.152 1.00 76.50 72 LYS A O 1
ATOM 554 N N . HIS A 1 73 ? -9.433 -0.462 14.563 1.00 76.06 73 HIS A N 1
ATOM 555 C CA . HIS A 1 73 ? -9.722 0.706 13.721 1.00 76.06 73 HIS A CA 1
ATOM 556 C C . HIS A 1 73 ? -9.45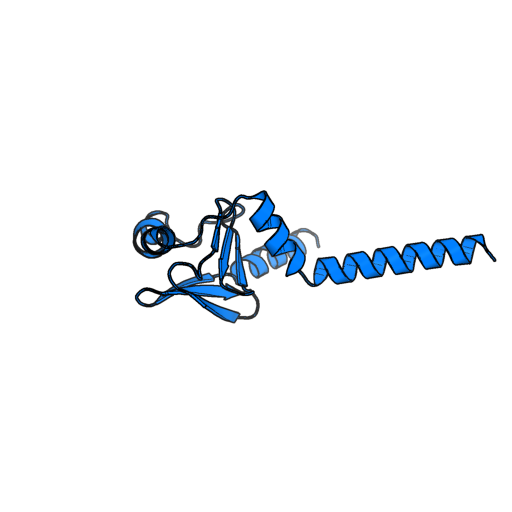1 0.487 12.231 1.00 76.06 73 HIS A C 1
ATOM 558 O O . HIS A 1 73 ? -10.165 1.040 11.404 1.00 76.06 73 HIS A O 1
ATOM 564 N N . VAL A 1 74 ? -8.443 -0.312 11.872 1.00 77.06 74 VAL A N 1
ATOM 565 C CA . VAL A 1 74 ? -8.025 -0.488 10.472 1.00 77.06 74 VAL A CA 1
ATOM 566 C C . VAL A 1 74 ? -8.683 -1.717 9.849 1.00 77.06 74 VAL A C 1
ATOM 568 O O . VAL A 1 74 ? -9.239 -1.619 8.762 1.00 77.06 74 VAL A O 1
ATOM 571 N N . TYR A 1 75 ? -8.674 -2.863 10.537 1.00 79.69 75 TYR A N 1
ATOM 572 C CA . TYR A 1 75 ? -9.239 -4.112 10.005 1.00 79.69 75 TYR A CA 1
ATOM 573 C C . TYR A 1 75 ? -10.724 -4.038 9.629 1.00 79.69 75 TYR A C 1
ATOM 575 O O . TYR A 1 75 ? -11.062 -4.573 8.576 1.00 79.69 75 TYR A O 1
ATOM 583 N N . PRO A 1 76 ? -11.610 -3.374 10.399 1.00 84.06 76 PRO A N 1
ATOM 584 C CA . PRO A 1 76 ? -13.012 -3.240 10.006 1.00 84.06 76 PRO A CA 1
ATOM 585 C C . PRO A 1 76 ? -13.172 -2.531 8.657 1.00 84.06 76 PRO A C 1
ATOM 587 O O . PRO A 1 76 ? -13.996 -2.933 7.845 1.00 84.06 76 PRO A O 1
ATOM 590 N N . LEU A 1 77 ? -12.328 -1.533 8.376 1.00 81.50 77 LEU A N 1
ATOM 591 C CA . LEU A 1 77 ? -12.337 -0.803 7.105 1.00 81.50 77 LEU A CA 1
ATOM 592 C C . LEU A 1 77 ? -11.764 -1.623 5.946 1.00 81.50 77 LEU A C 1
ATOM 594 O O . LEU A 1 77 ? -12.092 -1.369 4.793 1.00 81.50 77 LEU A O 1
ATOM 598 N N . LEU A 1 78 ? -10.916 -2.612 6.238 1.00 82.44 78 LEU A N 1
ATOM 599 C CA . LEU A 1 78 ? -10.396 -3.532 5.227 1.00 82.44 78 LEU A CA 1
ATOM 600 C C . LEU A 1 78 ? -11.414 -4.606 4.823 1.00 82.44 78 LEU A C 1
ATOM 602 O O . LEU A 1 78 ? -11.262 -5.198 3.761 1.00 82.44 78 LEU A O 1
ATOM 606 N N . GLN A 1 79 ? -12.462 -4.853 5.618 1.00 85.69 79 GLN A N 1
ATOM 607 C CA . GLN A 1 79 ? -13.500 -5.833 5.261 1.00 85.69 79 GLN A CA 1
ATOM 608 C C . GLN A 1 79 ? -14.305 -5.415 4.026 1.00 85.69 79 GLN A C 1
ATOM 610 O O . GLN A 1 79 ? -14.775 -6.271 3.283 1.00 85.69 79 GLN A O 1
ATOM 615 N N . SER A 1 80 ? -14.457 -4.109 3.807 1.00 85.00 80 SER A N 1
ATOM 616 C CA . SER A 1 80 ? -15.114 -3.537 2.630 1.00 85.00 80 SER A CA 1
ATOM 617 C C . SER A 1 80 ? -14.126 -3.122 1.533 1.00 85.00 80 SER A C 1
ATOM 619 O O . SER A 1 80 ? -14.544 -2.542 0.533 1.00 85.00 80 SER A O 1
ATOM 621 N N . ALA A 1 81 ? -12.832 -3.401 1.714 1.00 88.25 81 ALA A N 1
ATOM 622 C CA . ALA A 1 81 ? -11.765 -3.036 0.790 1.00 88.25 81 ALA A CA 1
ATOM 623 C C . ALA A 1 81 ? -11.514 -4.110 -0.279 1.00 88.25 81 ALA A C 1
ATOM 625 O O . ALA A 1 81 ? -11.797 -5.294 -0.086 1.00 88.25 81 ALA A O 1
ATOM 626 N N . GLU A 1 82 ? -10.919 -3.715 -1.406 1.00 91.31 82 GLU A N 1
ATOM 627 C CA . GLU A 1 82 ? -10.538 -4.652 -2.466 1.00 91.31 82 GLU A CA 1
ATOM 628 C C . GLU A 1 82 ? -9.246 -5.386 -2.074 1.00 91.31 82 GLU A C 1
ATOM 630 O O . GLU A 1 82 ? -8.162 -4.792 -2.010 1.00 91.31 82 GLU A O 1
ATOM 635 N N . TYR A 1 83 ? -9.337 -6.701 -1.850 1.00 89.12 83 TYR A N 1
ATOM 636 C CA . TYR A 1 83 ? -8.146 -7.538 -1.715 1.00 89.12 83 TYR A CA 1
ATOM 637 C C . TYR A 1 83 ? -7.490 -7.764 -3.079 1.00 89.12 83 TYR A C 1
ATOM 639 O O . TYR A 1 83 ? -8.120 -8.195 -4.048 1.00 89.12 83 TYR A O 1
ATOM 647 N N . ILE A 1 84 ? -6.185 -7.524 -3.140 1.00 88.94 84 ILE A N 1
ATOM 648 C CA . ILE A 1 84 ? -5.369 -7.668 -4.336 1.00 88.94 84 ILE A CA 1
ATOM 649 C C . ILE A 1 84 ? -4.240 -8.660 -4.069 1.00 88.94 84 ILE A C 1
ATOM 651 O O . ILE A 1 84 ? -3.459 -8.515 -3.132 1.00 88.94 84 ILE A O 1
ATOM 655 N N . THR A 1 85 ? -4.094 -9.636 -4.969 1.00 87.50 85 THR A N 1
ATOM 656 C CA . THR A 1 85 ? -2.999 -10.618 -4.909 1.00 87.50 85 THR A CA 1
ATOM 657 C C . THR A 1 85 ? -1.614 -9.946 -4.897 1.00 87.50 85 THR A C 1
ATOM 659 O O . THR A 1 85 ? -1.429 -8.939 -5.594 1.00 87.50 85 THR A O 1
ATOM 662 N N . PRO A 1 86 ? -0.606 -10.522 -4.213 1.00 79.75 86 PRO A N 1
ATOM 663 C CA . PRO A 1 86 ? 0.734 -9.936 -4.109 1.00 79.75 86 PRO A CA 1
ATOM 664 C C . PRO A 1 86 ? 1.371 -9.550 -5.454 1.00 79.75 86 PRO A C 1
ATOM 666 O O . PRO A 1 86 ? 1.950 -8.471 -5.567 1.00 79.75 86 PRO A O 1
ATOM 669 N N . GLY A 1 87 ? 1.201 -10.369 -6.501 1.00 82.06 87 GLY A N 1
ATOM 670 C CA . GLY A 1 87 ? 1.718 -10.067 -7.843 1.00 82.06 87 GLY A CA 1
ATOM 671 C C . GLY A 1 87 ? 1.070 -8.831 -8.482 1.00 82.06 87 GLY A C 1
ATOM 672 O O . GLY A 1 87 ? 1.767 -7.957 -9.001 1.00 82.06 87 GLY A O 1
ATOM 673 N N . LYS A 1 88 ? -0.262 -8.701 -8.385 1.00 84.69 88 LYS A N 1
ATOM 674 C CA . LYS A 1 88 ? -0.997 -7.518 -8.874 1.00 84.69 88 LYS A CA 1
ATOM 675 C C . LYS A 1 88 ? -0.628 -6.272 -8.056 1.00 84.69 88 LYS A C 1
ATOM 677 O O . LYS A 1 88 ? -0.401 -5.217 -8.645 1.00 84.69 88 LYS A O 1
ATOM 682 N N . MET A 1 89 ? -0.463 -6.399 -6.736 1.00 84.31 89 MET A N 1
ATOM 683 C CA . MET A 1 89 ? -0.003 -5.305 -5.871 1.00 84.31 89 MET A CA 1
ATOM 684 C C . MET A 1 89 ? 1.407 -4.835 -6.253 1.00 84.31 89 MET A C 1
ATOM 686 O O . MET A 1 89 ? 1.638 -3.640 -6.421 1.00 84.31 89 MET A O 1
ATOM 690 N N . GLN A 1 90 ? 2.350 -5.757 -6.460 1.00 82.00 90 GLN A N 1
ATOM 691 C CA . GLN A 1 90 ? 3.710 -5.415 -6.880 1.00 82.00 90 GLN A CA 1
ATOM 692 C C . GLN A 1 90 ? 3.719 -4.683 -8.228 1.00 82.00 90 GLN A C 1
ATOM 694 O O . GLN A 1 90 ? 4.408 -3.672 -8.368 1.00 82.00 90 GLN A O 1
ATOM 699 N N . GLY A 1 91 ? 2.900 -5.126 -9.186 1.00 82.62 91 GLY A N 1
ATOM 700 C CA . GLY A 1 91 ? 2.714 -4.433 -10.461 1.00 82.62 91 GLY A CA 1
ATOM 701 C C . GLY A 1 91 ? 2.172 -3.007 -10.297 1.00 82.62 91 GLY A C 1
ATOM 702 O O . GLY A 1 91 ? 2.690 -2.076 -10.918 1.00 82.62 91 GLY A O 1
ATOM 703 N N . LEU A 1 92 ? 1.177 -2.808 -9.426 1.00 84.44 92 LEU A N 1
ATOM 704 C CA . LEU A 1 92 ? 0.622 -1.483 -9.117 1.00 84.44 92 LEU A CA 1
ATOM 705 C C . LEU A 1 92 ? 1.665 -0.558 -8.478 1.00 84.44 92 LEU A C 1
ATOM 707 O O . LEU A 1 92 ? 1.784 0.607 -8.859 1.00 84.44 92 LEU A O 1
ATOM 711 N N . LEU A 1 93 ? 2.466 -1.081 -7.550 1.00 81.50 93 LEU A N 1
ATOM 712 C CA . LEU A 1 93 ? 3.538 -0.331 -6.899 1.00 81.50 93 LEU A CA 1
ATOM 713 C C . LEU A 1 93 ? 4.671 0.024 -7.873 1.00 81.50 93 LEU A C 1
ATOM 715 O O . LEU A 1 93 ? 5.177 1.148 -7.844 1.00 81.50 93 LEU A O 1
ATOM 719 N N . MET A 1 94 ? 5.052 -0.901 -8.760 1.00 75.00 94 MET A N 1
ATOM 720 C CA . MET A 1 94 ? 6.089 -0.672 -9.771 1.00 75.00 94 MET A CA 1
ATOM 721 C C . MET A 1 94 ? 5.677 0.398 -10.782 1.0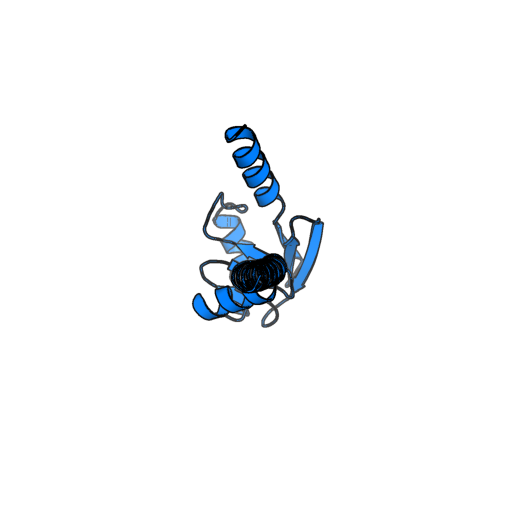0 75.00 94 MET A C 1
ATOM 723 O O . MET A 1 94 ? 6.477 1.286 -11.066 1.00 75.00 94 MET A O 1
ATOM 727 N N . ARG A 1 95 ? 4.429 0.374 -11.271 1.00 74.25 95 ARG A N 1
ATOM 728 C CA . ARG A 1 95 ? 3.911 1.389 -12.209 1.00 74.25 95 ARG A CA 1
ATOM 729 C C . ARG A 1 95 ? 3.928 2.806 -11.630 1.00 74.25 95 ARG A C 1
ATOM 731 O O . ARG A 1 95 ? 4.102 3.767 -12.371 1.00 74.25 95 ARG A O 1
ATOM 738 N N . ARG A 1 96 ? 3.768 2.935 -10.312 1.00 73.19 96 ARG A N 1
ATOM 739 C CA . ARG A 1 96 ? 3.710 4.224 -9.600 1.00 73.19 96 ARG A CA 1
ATOM 740 C C . ARG A 1 96 ? 5.074 4.724 -9.124 1.00 73.19 96 ARG A C 1
ATOM 742 O O . ARG A 1 96 ? 5.235 5.894 -8.772 1.00 73.19 96 ARG A O 1
ATOM 749 N N . SER A 1 97 ? 6.086 3.861 -9.130 1.00 67.75 97 SER A N 1
ATOM 750 C CA . SER A 1 97 ? 7.451 4.222 -8.765 1.00 67.75 97 SER A CA 1
ATOM 751 C C . SER A 1 97 ? 8.147 4.938 -9.925 1.00 67.75 97 SER A C 1
ATOM 753 O O . SER A 1 97 ? 8.654 4.306 -10.850 1.00 67.75 97 SER A O 1
ATOM 755 N N . LYS A 1 98 ? 8.250 6.275 -9.852 1.00 67.62 98 LYS A N 1
ATOM 756 C CA . LYS A 1 98 ? 9.043 7.079 -10.810 1.00 67.62 98 LYS A CA 1
ATOM 757 C C . LYS A 1 98 ? 10.493 6.591 -10.933 1.00 67.62 98 LYS A C 1
ATOM 759 O O . LYS A 1 98 ? 11.109 6.749 -11.979 1.00 67.62 98 LYS A O 1
ATOM 764 N N . THR A 1 99 ? 11.026 5.962 -9.887 1.00 66.62 99 THR A N 1
ATOM 765 C CA . THR A 1 99 ? 12.367 5.370 -9.875 1.00 66.62 99 THR A CA 1
ATOM 766 C C . THR A 1 99 ? 12.527 4.268 -10.921 1.00 66.62 99 THR A C 1
ATOM 768 O O . THR A 1 99 ? 13.587 4.171 -11.527 1.00 66.62 99 THR A O 1
ATOM 771 N N . VAL A 1 100 ? 11.484 3.470 -11.175 1.00 66.44 100 VAL A N 1
ATOM 772 C CA . VAL A 1 100 ? 11.524 2.410 -12.197 1.00 66.44 100 VAL A CA 1
ATOM 773 C C . VAL A 1 100 ? 11.619 3.023 -13.593 1.00 66.44 100 VAL A C 1
ATOM 775 O O . VAL A 1 100 ? 12.428 2.577 -14.399 1.00 66.44 100 VAL A O 1
ATOM 778 N N . LEU A 1 101 ? 10.868 4.098 -13.851 1.00 69.62 101 LEU A N 1
ATOM 779 C CA . LEU A 1 101 ? 10.942 4.836 -15.112 1.00 69.62 101 LEU A CA 1
ATOM 780 C C . LEU A 1 101 ? 12.353 5.398 -15.351 1.00 69.62 101 LEU A C 1
ATOM 782 O O . LEU A 1 101 ? 12.921 5.193 -16.420 1.00 69.62 101 LEU A O 1
ATOM 786 N N . TYR A 1 102 ? 12.946 6.051 -14.346 1.00 76.62 102 TYR A N 1
ATOM 787 C CA . TYR A 1 102 ? 14.309 6.581 -14.458 1.00 76.62 102 TYR A CA 1
ATOM 788 C C . TYR A 1 102 ? 15.363 5.479 -14.634 1.00 76.62 102 TYR A C 1
ATOM 790 O O . TYR A 1 102 ? 16.305 5.667 -15.398 1.00 76.62 102 TYR A O 1
ATOM 798 N N . ALA A 1 103 ? 15.198 4.325 -13.981 1.00 75.56 103 ALA A N 1
ATOM 799 C CA . ALA A 1 103 ? 16.101 3.188 -14.143 1.00 75.56 103 ALA A CA 1
ATOM 800 C C . ALA A 1 103 ? 16.047 2.605 -15.565 1.00 75.56 103 ALA A C 1
ATOM 802 O O . ALA A 1 103 ? 17.092 2.340 -16.152 1.00 75.56 103 ALA A O 1
ATOM 803 N N . ILE A 1 104 ? 14.849 2.464 -16.144 1.00 81.75 104 ILE A N 1
ATOM 804 C CA . ILE A 1 104 ? 14.678 2.002 -17.530 1.00 81.75 104 ILE A CA 1
ATOM 805 C C . ILE A 1 104 ? 15.359 2.967 -18.503 1.00 81.75 104 ILE A C 1
ATOM 807 O O . ILE A 1 104 ? 16.109 2.527 -19.372 1.00 81.75 104 ILE A O 1
ATOM 811 N N . ILE A 1 105 ? 15.150 4.277 -18.329 1.00 84.88 105 ILE A N 1
ATOM 812 C CA . ILE A 1 105 ? 15.793 5.304 -19.162 1.00 84.88 105 ILE A CA 1
ATOM 813 C C . ILE A 1 105 ? 17.320 5.213 -19.044 1.00 84.88 105 ILE A C 1
ATOM 815 O O . ILE A 1 105 ? 18.007 5.217 -20.061 1.00 84.88 105 ILE A O 1
ATOM 819 N N . ALA A 1 106 ? 17.858 5.080 -17.828 1.00 84.19 106 ALA A N 1
ATOM 820 C CA . ALA A 1 106 ? 19.299 4.972 -17.605 1.00 84.19 106 ALA A CA 1
ATOM 821 C C . ALA A 1 106 ? 19.912 3.736 -18.284 1.00 84.19 106 ALA A C 1
ATOM 823 O O . ALA A 1 106 ? 20.967 3.844 -18.908 1.00 84.19 106 ALA A O 1
ATOM 824 N N . ILE A 1 107 ? 19.236 2.582 -18.217 1.00 88.75 107 ILE A N 1
ATOM 825 C CA . ILE A 1 107 ? 19.661 1.360 -18.916 1.00 88.75 107 ILE A CA 1
ATOM 826 C C . ILE A 1 107 ? 19.676 1.590 -20.428 1.00 88.75 107 ILE A C 1
ATOM 828 O O . ILE A 1 107 ? 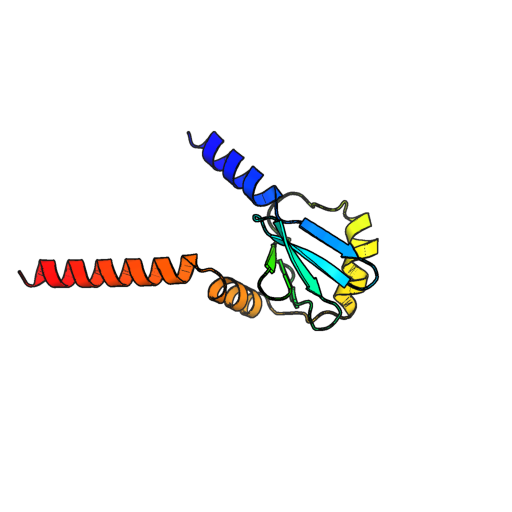20.642 1.222 -21.090 1.00 88.75 107 ILE A O 1
ATOM 832 N N . PHE A 1 108 ? 18.640 2.233 -20.970 1.00 90.69 108 PHE A N 1
ATOM 833 C CA . PHE A 1 108 ? 18.544 2.524 -22.400 1.00 90.69 108 PHE A CA 1
ATOM 834 C C . PHE A 1 108 ? 19.679 3.438 -22.881 1.00 90.69 108 PHE A C 1
ATOM 836 O O . PHE A 1 108 ? 20.316 3.156 -23.892 1.00 90.69 108 PHE A O 1
ATOM 843 N N . VAL A 1 109 ? 19.974 4.500 -22.126 1.00 91.81 109 VAL A N 1
ATOM 844 C CA . VAL A 1 109 ? 21.077 5.426 -22.425 1.00 91.81 109 VAL A CA 1
ATOM 845 C C . VAL A 1 109 ? 22.428 4.712 -22.367 1.00 91.81 109 VAL A C 1
ATOM 847 O O . VAL A 1 109 ? 23.254 4.909 -23.255 1.00 91.81 109 VAL A O 1
ATOM 850 N N . ALA A 1 110 ? 22.648 3.850 -21.370 1.00 90.38 110 ALA A N 1
ATOM 851 C CA . ALA A 1 110 ? 23.880 3.071 -21.261 1.00 90.38 110 ALA A CA 1
ATOM 852 C C . ALA A 1 110 ? 24.056 2.106 -22.446 1.00 90.38 110 ALA A C 1
ATOM 854 O O . ALA A 1 110 ? 25.140 2.028 -23.017 1.00 90.38 110 ALA A O 1
ATOM 855 N N . LEU A 1 111 ? 22.983 1.422 -22.855 1.00 92.38 111 LEU A N 1
ATOM 856 C CA . LEU A 1 111 ? 22.981 0.519 -24.010 1.00 92.38 111 LEU A CA 1
ATOM 857 C C . LEU A 1 111 ? 23.326 1.249 -25.310 1.00 92.38 111 LEU A C 1
ATOM 859 O O . LEU A 1 111 ? 24.168 0.777 -26.070 1.00 92.38 111 LEU A O 1
ATOM 863 N N . ILE A 1 112 ? 22.720 2.416 -25.541 1.00 92.31 112 ILE A N 1
ATOM 864 C CA . ILE A 1 112 ? 23.025 3.253 -26.708 1.00 92.31 112 ILE A CA 1
ATOM 865 C C . ILE A 1 112 ? 24.482 3.726 -26.661 1.00 92.31 112 ILE A C 1
ATOM 867 O O . ILE A 1 112 ? 25.171 3.658 -27.673 1.00 92.31 112 ILE A O 1
ATOM 871 N N . GLY A 1 113 ? 24.975 4.156 -25.497 1.00 90.88 113 GLY A N 1
ATOM 872 C CA . GLY A 1 113 ? 26.366 4.583 -25.332 1.00 90.88 113 GLY A CA 1
ATOM 873 C C . GLY A 1 113 ? 27.373 3.475 -25.654 1.00 90.88 113 GLY A C 1
ATOM 874 O O . GLY A 1 113 ? 28.338 3.721 -26.371 1.00 90.88 113 GLY A O 1
ATOM 875 N N . VAL A 1 114 ? 27.120 2.248 -25.187 1.00 91.56 114 VAL A N 1
ATOM 876 C CA . VAL A 1 114 ? 27.952 1.075 -25.508 1.00 91.56 114 VAL A CA 1
ATOM 877 C C . VAL A 1 114 ? 27.900 0.754 -27.000 1.00 91.56 114 VAL A C 1
ATOM 879 O O . VAL A 1 114 ? 28.936 0.483 -27.597 1.00 91.56 114 VAL A O 1
ATOM 882 N N . LEU A 1 115 ? 26.718 0.816 -27.616 1.00 93.69 115 LEU A N 1
ATOM 883 C CA . LEU A 1 115 ? 26.565 0.579 -29.051 1.00 93.69 115 LEU A CA 1
ATOM 884 C C . LEU A 1 115 ? 27.368 1.595 -29.876 1.00 93.69 115 LEU A C 1
ATOM 886 O O . LEU A 1 115 ? 28.069 1.209 -30.803 1.00 93.69 115 LEU A O 1
ATOM 890 N N . VAL A 1 116 ? 27.287 2.881 -29.521 1.00 92.50 116 VAL A N 1
ATOM 891 C CA . VAL A 1 116 ? 28.042 3.952 -30.186 1.00 92.50 116 VAL A CA 1
ATOM 892 C C . VAL A 1 116 ? 29.545 3.760 -29.990 1.00 92.50 116 VAL A C 1
ATOM 894 O O . VAL A 1 116 ? 30.285 3.880 -30.955 1.00 92.50 116 VAL A O 1
ATOM 897 N N . TYR A 1 117 ? 29.993 3.402 -28.784 1.00 91.75 117 TYR A N 1
ATOM 898 C CA . TYR A 1 117 ? 31.403 3.104 -28.509 1.00 91.75 117 TYR A CA 1
ATOM 899 C C . TYR A 1 117 ? 31.931 1.893 -29.292 1.00 91.75 117 TYR A C 1
ATOM 901 O O . TYR A 1 117 ? 33.101 1.846 -29.627 1.00 91.75 117 TYR A O 1
ATOM 909 N N . LEU A 1 118 ? 31.089 0.899 -29.582 1.00 89.38 118 LEU A N 1
ATOM 910 C CA . LEU A 1 118 ? 31.484 -0.247 -30.408 1.00 89.38 118 LEU A CA 1
ATOM 911 C C . LEU A 1 118 ? 31.493 0.070 -31.913 1.00 89.38 118 LEU A C 1
ATOM 913 O O . LEU A 1 118 ? 32.078 -0.685 -32.685 1.00 89.38 118 LEU A O 1
ATOM 917 N N . LEU A 1 119 ? 30.814 1.141 -32.332 1.00 86.94 119 LEU A N 1
ATOM 918 C CA . LEU A 1 119 ? 30.697 1.570 -33.729 1.00 86.94 119 LEU A CA 1
ATOM 919 C C . LEU A 1 119 ? 31.790 2.561 -34.165 1.00 86.94 119 LEU A C 1
ATOM 921 O O . LEU A 1 119 ? 31.979 2.723 -35.371 1.00 86.94 119 LEU A O 1
ATOM 925 N N . PHE A 1 120 ? 32.474 3.213 -33.221 1.00 79.19 120 PHE A N 1
ATOM 926 C CA . PHE A 1 120 ? 33.522 4.216 -33.446 1.00 79.19 120 PHE A CA 1
ATOM 927 C C . PHE A 1 120 ? 34.831 3.802 -32.778 1.00 79.19 120 PHE A C 1
ATOM 929 O O . PHE A 1 120 ? 35.890 3.999 -33.414 1.00 79.19 120 PHE A O 1
#